Protein AF-H2ZZI6-F1 (afdb_monomer)

Solvent-accessible surface area (backbone atoms only — not comparable to full-atom values): 8416 Å² total; per-residue (Å²): 92,58,66,45,16,74,72,61,32,59,57,44,71,66,60,48,51,52,52,50,22,62,73,72,74,42,97,43,53,62,82,74,74,44,59,66,82,74,38,66,72,49,44,52,48,54,50,51,53,50,54,51,50,54,48,51,54,50,52,58,74,74,45,94,70,75,33,74,43,52,51,38,50,52,59,8,50,77,71,78,36,93,39,46,67,79,67,43,46,19,40,65,50,63,34,72,66,44,28,66,74,68,61,46,56,93,82,57,48,66,90,72,57,62,92,48,50,50,66,5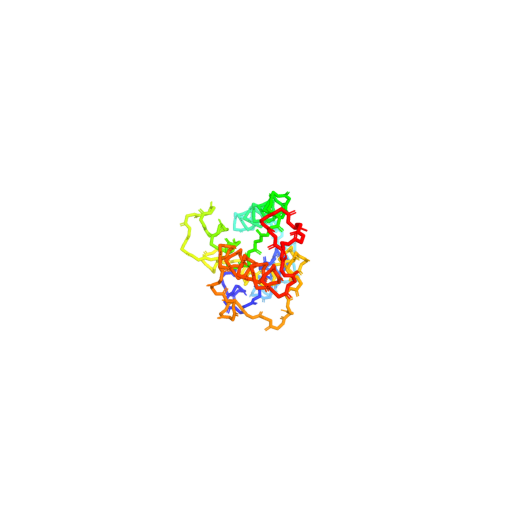9,56,51,52,54,51,52,52,52,52,53,51,50,28,63,76,66,39,33,46,100,87,70,45,81,108

pLDDT: mean 92.02, std 5.24, range [70.06, 97.19]

Radius of gyration: 21.64 Å; Cα contacts (8 Å, |Δi|>4): 144; chains: 1; bounding box: 46×27×69 Å

Foldseek 3Di:
DLVCQVVLHQDDLVVVQVVVCVVVVHPGCVVVPDDSCVDPVSVVLVVLLVVLVVLLVVVLVPDPDWFLLVSQCVSCVVVPHRGNSVSSRGFSCNNPSNCVRVVRPPPDGNVNRDPDTPVNVVVVVVVVVVVVCVVQCADPVGDHD

Mean predicted aligned error: 5.71 Å

Secondary structure (DSSP, 8-state):
-HHHHHTT----HHHHHHHHHHHHT-S-SGGGT--GGGSHHHHHHHHHHHHHHHHHHHHHHH-SS--HHHHHHHHHHHTT-SSGGGG-S--STTSHHHHHHH---TT--GGG-----HHHHHHHHHHHHHHHHHHHTB-TTS-B-

Organism: Latimeria chalumnae (NCBI:txid7897)

Sequence (145 aa):
IRDISAEGETVTVDKVVSRVCKYLRIPSLESVRIVPHRLPAITDLIRTQREINIFIEAFEAIRTVCTLYELGQCLAALKNKKSFEELSVGPLCKQPLVHRMFKAPSTLKDEDINEIETVDILQVSNIFIMLLMYSYNLDLNGHFV

Structure (mmCIF, N/CA/C/O backbone):
data_AF-H2ZZI6-F1
#
_entry.id   AF-H2ZZI6-F1
#
loop_
_atom_site.group_PDB
_atom_site.id
_atom_site.type_symbol
_atom_site.label_atom_id
_atom_site.label_alt_id
_atom_site.label_comp_id
_atom_site.label_asym_id
_atom_site.label_entity_id
_atom_site.label_seq_id
_atom_site.pdbx_PDB_ins_code
_atom_site.Cartn_x
_atom_site.Cartn_y
_atom_site.Cartn_z
_atom_site.occupancy
_atom_site.B_iso_or_equiv
_atom_site.auth_seq_id
_atom_site.auth_comp_id
_atom_site.auth_asym_id
_atom_site.auth_atom_id
_atom_site.pdbx_PDB_model_num
ATOM 1 N N . ILE A 1 1 ? 2.766 -1.526 -14.962 1.00 92.06 1 ILE A N 1
ATOM 2 C CA . ILE A 1 1 ? 2.394 -0.993 -13.623 1.00 92.06 1 ILE A CA 1
ATOM 3 C C . ILE A 1 1 ? 0.947 -1.344 -13.330 1.00 92.06 1 ILE A C 1
ATOM 5 O O . ILE A 1 1 ? 0.738 -2.216 -12.502 1.00 92.06 1 ILE A O 1
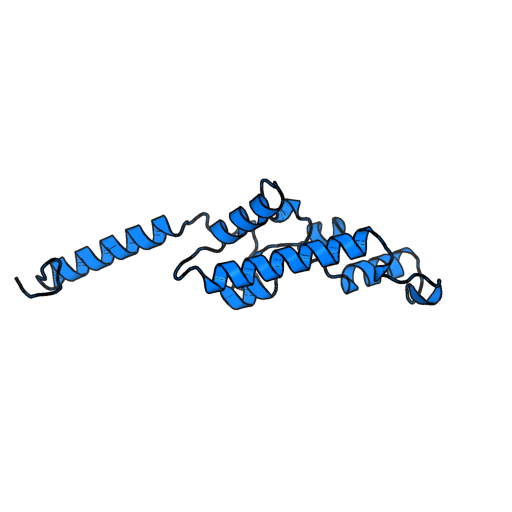ATOM 9 N N . ARG A 1 2 ? -0.018 -0.768 -14.063 1.00 93.62 2 ARG A N 1
ATOM 10 C CA . ARG A 1 2 ? -1.448 -1.065 -13.883 1.00 93.62 2 ARG A CA 1
ATOM 11 C C . ARG A 1 2 ? -1.765 -2.557 -13.971 1.00 93.62 2 ARG A C 1
ATOM 13 O O . ARG A 1 2 ? -2.442 -3.050 -13.091 1.00 93.62 2 ARG A O 1
ATOM 20 N N . ASP A 1 3 ? -1.170 -3.274 -14.922 1.00 94.38 3 ASP A N 1
ATOM 21 C CA . ASP A 1 3 ? -1.382 -4.724 -15.054 1.00 94.38 3 ASP A CA 1
ATOM 22 C C . ASP A 1 3 ? -0.950 -5.506 -13.805 1.00 94.38 3 ASP A C 1
ATOM 24 O O . ASP A 1 3 ? -1.667 -6.383 -13.350 1.00 94.38 3 ASP A O 1
ATOM 28 N N . ILE A 1 4 ? 0.184 -5.139 -13.193 1.00 95.75 4 ILE A N 1
ATOM 29 C CA . ILE A 1 4 ? 0.656 -5.772 -11.948 1.00 95.75 4 ILE A CA 1
ATOM 30 C C . ILE A 1 4 ? -0.319 -5.461 -10.805 1.00 95.75 4 ILE A C 1
ATOM 32 O O . ILE A 1 4 ? -0.652 -6.340 -10.021 1.00 95.75 4 ILE A O 1
ATOM 36 N N . SER A 1 5 ? -0.807 -4.220 -10.732 1.00 94.12 5 SER A N 1
ATOM 37 C CA . SER A 1 5 ? -1.815 -3.831 -9.742 1.00 94.12 5 SER A CA 1
ATOM 38 C C . SER A 1 5 ? -3.131 -4.593 -9.939 1.00 94.12 5 SER A C 1
ATOM 40 O O . SER A 1 5 ? -3.715 -5.044 -8.961 1.00 94.12 5 SER A O 1
ATOM 42 N N . ALA A 1 6 ? -3.579 -4.758 -11.187 1.00 92.94 6 ALA A N 1
ATOM 43 C CA . ALA A 1 6 ? -4.816 -5.452 -11.550 1.00 92.94 6 ALA A CA 1
ATOM 44 C C . ALA A 1 6 ? -4.750 -6.965 -11.287 1.00 92.94 6 ALA A C 1
ATOM 46 O O . ALA A 1 6 ? -5.766 -7.591 -11.014 1.00 92.94 6 ALA A O 1
ATOM 47 N N . GLU A 1 7 ? -3.551 -7.550 -11.298 1.00 93.69 7 GLU A N 1
ATOM 48 C CA . GLU A 1 7 ? -3.305 -8.922 -10.831 1.00 93.69 7 GLU A CA 1
ATOM 49 C C . GLU A 1 7 ? -3.425 -9.061 -9.297 1.00 93.69 7 GLU A C 1
ATOM 51 O O . GLU A 1 7 ? -3.226 -10.145 -8.751 1.00 93.69 7 GLU A O 1
ATOM 56 N N . GLY A 1 8 ? -3.734 -7.975 -8.580 1.00 91.31 8 GLY A N 1
ATOM 57 C CA . GLY A 1 8 ? -3.831 -7.959 -7.125 1.00 91.31 8 GLY A CA 1
ATOM 58 C C . GLY A 1 8 ? -2.469 -8.072 -6.447 1.00 91.31 8 GLY A C 1
ATOM 59 O O . GLY A 1 8 ? -2.385 -8.527 -5.309 1.00 91.31 8 GLY A O 1
ATOM 60 N N . GLU A 1 9 ? -1.387 -7.698 -7.127 1.00 91.94 9 GLU A N 1
ATOM 61 C CA . GLU A 1 9 ? -0.021 -7.778 -6.620 1.00 91.94 9 GLU A CA 1
ATOM 62 C C . GLU A 1 9 ? 0.504 -6.395 -6.226 1.00 91.94 9 GLU A C 1
ATOM 64 O O . GLU A 1 9 ? 0.348 -5.421 -6.962 1.00 91.94 9 GLU A O 1
ATOM 69 N N . THR A 1 10 ? 1.213 -6.310 -5.095 1.00 93.25 10 THR A N 1
ATOM 70 C CA . THR A 1 10 ? 1.931 -5.085 -4.707 1.00 93.25 10 THR A CA 1
ATOM 71 C C . THR A 1 10 ? 2.931 -4.718 -5.793 1.00 93.25 10 THR A C 1
ATOM 73 O O . THR A 1 10 ? 3.759 -5.555 -6.181 1.00 93.25 10 THR A O 1
ATOM 76 N N . VAL A 1 11 ? 2.866 -3.482 -6.285 1.00 96.50 11 VAL A N 1
ATOM 77 C CA . VAL A 1 11 ? 3.703 -3.016 -7.393 1.00 96.50 11 VAL A CA 1
ATOM 78 C C . VAL A 1 11 ? 5.055 -2.552 -6.861 1.00 96.50 11 VAL A C 1
ATOM 80 O O . VAL A 1 11 ? 5.168 -1.509 -6.230 1.00 96.50 11 VAL A O 1
ATOM 83 N N . THR A 1 12 ? 6.110 -3.304 -7.169 1.00 95.62 12 THR A N 1
ATOM 84 C CA . THR A 1 12 ? 7.494 -2.937 -6.832 1.00 95.62 12 THR A CA 1
ATOM 85 C C . THR A 1 12 ? 8.299 -2.620 -8.085 1.00 95.62 12 THR A C 1
ATOM 87 O O . THR A 1 12 ? 7.974 -3.088 -9.181 1.00 95.62 12 THR A O 1
ATOM 90 N N . VAL A 1 13 ? 9.384 -1.854 -7.928 1.00 95.56 13 VAL A N 1
ATOM 91 C CA . VAL A 1 13 ? 10.330 -1.579 -9.024 1.00 95.56 13 VAL A CA 1
ATOM 92 C C . VAL A 1 13 ? 10.814 -2.890 -9.643 1.00 95.56 13 VAL A C 1
ATOM 94 O O . VAL A 1 13 ? 10.745 -3.040 -10.860 1.00 95.56 13 VAL A O 1
ATOM 97 N N . ASP A 1 14 ? 11.181 -3.873 -8.821 1.00 95.50 14 ASP A N 1
ATOM 98 C CA . ASP A 1 14 ? 11.671 -5.172 -9.290 1.00 95.50 14 ASP A CA 1
ATOM 99 C C . ASP A 1 14 ? 10.636 -5.930 -10.122 1.00 95.50 14 ASP A C 1
ATOM 101 O O . ASP A 1 14 ? 10.975 -6.479 -11.172 1.00 95.50 14 ASP A O 1
ATOM 105 N N . LYS A 1 15 ? 9.357 -5.932 -9.714 1.00 96.31 15 LYS A N 1
ATOM 106 C CA . LYS A 1 15 ? 8.282 -6.565 -10.497 1.00 96.31 15 LYS A CA 1
ATOM 107 C C . LYS A 1 15 ? 8.066 -5.849 -11.827 1.00 96.31 15 LYS A C 1
ATOM 109 O O . LYS A 1 15 ? 7.889 -6.511 -12.851 1.00 96.31 15 LYS A O 1
ATOM 114 N N . VAL A 1 16 ? 8.106 -4.515 -11.833 1.00 96.56 16 VAL A N 1
ATOM 115 C CA . VAL A 1 16 ? 7.971 -3.719 -13.061 1.00 96.56 16 VAL A CA 1
ATOM 116 C C . VAL A 1 16 ? 9.139 -3.990 -14.006 1.00 96.56 16 VAL A C 1
ATOM 118 O O . VAL A 1 16 ? 8.902 -4.335 -15.162 1.00 96.56 16 VAL A O 1
ATOM 121 N N . VAL A 1 17 ? 10.380 -3.909 -13.521 1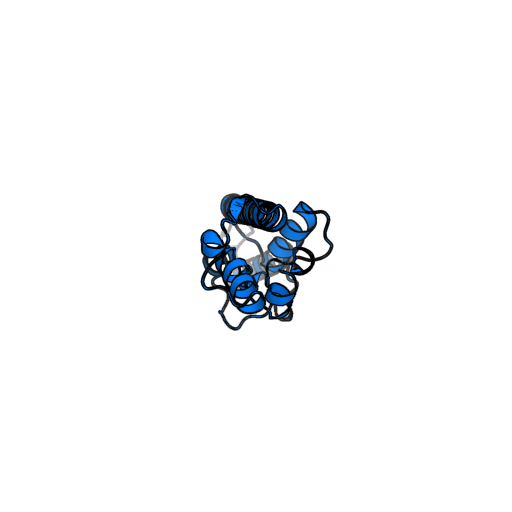.00 96.25 17 VAL A N 1
ATOM 122 C CA . VAL A 1 17 ? 11.594 -4.184 -14.307 1.00 96.25 17 VAL A CA 1
ATOM 123 C C . VAL A 1 17 ? 11.569 -5.612 -14.845 1.00 96.25 17 VAL A C 1
ATOM 125 O O . VAL A 1 17 ? 11.720 -5.812 -16.048 1.00 96.25 17 VAL A O 1
ATOM 128 N N . SER A 1 18 ? 11.269 -6.598 -13.999 1.00 96.12 18 SER A N 1
ATOM 129 C CA . SER A 1 18 ? 11.176 -8.006 -14.404 1.00 96.12 18 SER A CA 1
ATOM 130 C C . SER A 1 18 ? 10.136 -8.227 -15.503 1.00 96.12 18 SER A C 1
ATOM 132 O O . SER A 1 18 ? 10.381 -8.979 -16.447 1.00 96.12 18 SER A O 1
ATOM 134 N N . ARG A 1 19 ? 8.970 -7.572 -15.415 1.00 95.69 19 ARG A N 1
ATOM 135 C CA . ARG A 1 19 ? 7.918 -7.669 -16.438 1.00 95.69 19 ARG A CA 1
ATOM 136 C C . ARG A 1 19 ? 8.355 -7.030 -17.757 1.00 95.69 19 ARG A C 1
ATOM 138 O O . ARG A 1 19 ? 8.133 -7.623 -18.809 1.00 95.69 19 ARG A O 1
ATOM 145 N N . VAL A 1 20 ? 9.002 -5.866 -17.704 1.00 95.19 20 VAL A N 1
ATOM 146 C CA . VAL A 1 20 ? 9.516 -5.168 -18.893 1.00 95.19 20 VAL A CA 1
ATOM 147 C C . VAL A 1 20 ? 10.617 -5.979 -19.578 1.00 95.19 20 VAL A C 1
ATOM 149 O O . VAL A 1 20 ? 10.558 -6.162 -20.790 1.00 95.19 20 VAL A O 1
ATOM 152 N N . CYS A 1 21 ? 11.573 -6.532 -18.827 1.00 96.25 21 CYS A N 1
ATOM 153 C CA . CYS A 1 21 ? 12.628 -7.385 -19.382 1.00 96.25 21 CYS A CA 1
ATOM 154 C C . CYS A 1 21 ? 12.049 -8.615 -20.097 1.00 96.25 21 CYS A C 1
ATOM 156 O O . CYS A 1 21 ? 12.444 -8.918 -21.223 1.00 96.25 21 CYS A O 1
ATOM 158 N N . LYS A 1 22 ? 11.050 -9.274 -19.489 1.00 96.62 22 LYS A N 1
ATOM 159 C CA . LYS A 1 22 ? 10.326 -10.397 -20.109 1.00 96.62 22 LYS A CA 1
ATOM 160 C C . LYS A 1 22 ? 9.626 -9.987 -21.404 1.00 96.62 22 LYS A C 1
ATOM 162 O O . LYS A 1 22 ? 9.722 -10.704 -22.395 1.00 96.62 22 LYS A O 1
ATOM 167 N N . TYR A 1 23 ? 8.953 -8.837 -21.407 1.00 95.50 23 TYR A N 1
ATOM 168 C CA . TYR A 1 23 ? 8.257 -8.319 -22.585 1.00 95.50 23 TYR A CA 1
ATOM 169 C C . TYR A 1 23 ? 9.221 -8.002 -23.739 1.00 95.50 23 TYR A C 1
ATOM 171 O O . TYR A 1 23 ? 8.976 -8.390 -24.878 1.00 95.50 23 TYR A O 1
ATOM 179 N N . LEU A 1 24 ? 10.352 -7.359 -23.436 1.00 95.56 24 LEU A N 1
ATOM 180 C CA . LEU A 1 24 ? 11.377 -6.990 -24.418 1.00 95.56 24 LEU A CA 1
ATOM 181 C C . LEU A 1 24 ? 12.306 -8.151 -24.810 1.00 95.56 24 LEU A C 1
ATOM 183 O O . LEU A 1 24 ? 13.123 -7.986 -25.711 1.00 95.56 24 LEU A O 1
ATOM 187 N N . ARG A 1 25 ? 12.186 -9.315 -24.156 1.00 96.81 25 ARG A N 1
ATOM 188 C CA . ARG A 1 25 ? 13.054 -10.493 -24.341 1.00 96.81 25 ARG A CA 1
ATOM 189 C C . ARG A 1 25 ? 14.543 -10.185 -24.128 1.00 96.81 25 ARG A C 1
ATOM 191 O O . ARG A 1 25 ? 15.400 -10.705 -24.836 1.00 96.81 25 ARG A O 1
ATOM 198 N N . ILE A 1 26 ? 14.841 -9.353 -23.133 1.00 97.19 26 ILE A N 1
ATOM 199 C CA . ILE A 1 26 ? 16.205 -8.991 -22.724 1.00 97.19 26 ILE A CA 1
ATOM 200 C C . ILE A 1 26 ? 16.499 -9.538 -21.321 1.00 97.19 26 ILE A C 1
ATOM 202 O O . ILE A 1 26 ? 15.577 -9.645 -20.509 1.00 97.19 26 ILE A O 1
ATOM 206 N N . PRO A 1 27 ? 17.763 -9.870 -20.997 1.00 95.12 27 PRO A N 1
ATOM 207 C CA . PRO A 1 27 ? 18.110 -10.404 -19.681 1.00 95.12 27 PRO A CA 1
ATOM 208 C C . PRO A 1 27 ? 17.984 -9.354 -18.568 1.00 95.12 27 PRO A C 1
ATOM 210 O O . PRO A 1 27 ? 17.625 -9.692 -17.443 1.00 95.12 27 PRO A O 1
ATOM 213 N N . SER A 1 28 ? 18.258 -8.082 -18.871 1.00 95.44 28 SER A N 1
ATOM 214 C CA . SER A 1 28 ? 18.131 -6.966 -17.930 1.00 95.44 28 SER A CA 1
ATOM 215 C C . SER A 1 28 ? 18.034 -5.624 -18.667 1.00 95.44 28 SER A C 1
ATOM 217 O O . SER A 1 28 ? 18.380 -5.540 -19.848 1.00 95.44 28 SER A O 1
ATOM 219 N N . LEU A 1 29 ? 17.603 -4.555 -17.991 1.00 93.88 29 LEU A N 1
ATOM 220 C CA . LEU A 1 29 ? 17.581 -3.208 -18.582 1.00 93.88 29 LEU A CA 1
ATOM 221 C C . LEU A 1 29 ? 19.001 -2.666 -18.825 1.00 93.88 29 LEU A C 1
ATOM 223 O O . LEU A 1 29 ? 19.251 -1.974 -19.813 1.00 93.88 29 LEU A O 1
ATOM 227 N N . GLU A 1 30 ? 19.960 -3.052 -17.989 1.00 92.75 30 GLU A N 1
ATOM 228 C CA . GLU A 1 30 ? 21.371 -2.683 -18.113 1.00 92.75 30 GLU A CA 1
ATOM 229 C C . GLU A 1 30 ? 21.995 -3.252 -19.394 1.00 92.75 30 GLU A C 1
ATOM 231 O O . GLU A 1 30 ? 22.837 -2.592 -20.003 1.00 92.75 30 GLU A O 1
ATOM 236 N N . SER A 1 31 ? 21.536 -4.424 -19.857 1.00 93.44 31 SER A N 1
ATOM 237 C CA . SER A 1 31 ? 22.009 -5.038 -21.111 1.00 93.44 31 SER A CA 1
ATOM 238 C C . SER A 1 31 ? 21.762 -4.165 -22.348 1.00 93.44 31 SER A C 1
ATOM 240 O O . SER A 1 31 ? 22.501 -4.245 -23.327 1.00 93.44 31 SER A O 1
ATOM 242 N N . VAL A 1 32 ? 20.773 -3.271 -22.274 1.00 93.88 32 VAL A N 1
ATOM 243 C CA . VAL A 1 32 ? 20.437 -2.275 -23.303 1.00 93.88 32 VAL A CA 1
ATOM 244 C C . VAL A 1 32 ? 20.748 -0.844 -22.850 1.00 93.88 32 VAL A C 1
ATOM 246 O O . VAL A 1 32 ? 20.260 0.120 -23.435 1.00 93.88 32 VAL A O 1
ATOM 249 N N . ARG A 1 33 ? 21.595 -0.689 -21.821 1.00 93.75 33 ARG A N 1
ATOM 250 C CA . ARG A 1 33 ? 22.047 0.595 -21.250 1.00 93.75 33 ARG A CA 1
ATOM 251 C C . ARG A 1 33 ? 20.915 1.473 -20.700 1.00 93.75 33 ARG A C 1
ATOM 253 O O . ARG A 1 33 ? 21.061 2.694 -20.617 1.00 93.75 33 ARG A O 1
ATOM 260 N N . ILE A 1 34 ? 19.800 0.867 -20.295 1.00 93.44 34 ILE A N 1
ATOM 261 C CA . ILE A 1 34 ? 18.696 1.559 -19.628 1.00 93.44 34 ILE A CA 1
ATOM 262 C C . ILE A 1 34 ? 18.914 1.485 -18.118 1.00 93.44 34 ILE A C 1
ATOM 264 O O . ILE A 1 34 ? 19.064 0.409 -17.550 1.00 93.44 34 ILE A O 1
ATOM 268 N N . VAL A 1 35 ? 18.891 2.644 -17.459 1.00 91.94 35 VAL A N 1
ATOM 269 C CA . VAL A 1 35 ? 18.943 2.742 -15.996 1.00 91.94 35 VAL A CA 1
ATOM 270 C C . VAL A 1 35 ? 17.511 2.895 -15.471 1.00 91.94 35 VAL A C 1
ATOM 272 O O . VAL A 1 35 ? 16.883 3.910 -15.787 1.00 91.94 35 VAL A O 1
ATOM 275 N N . PRO A 1 36 ? 16.985 1.960 -14.654 1.00 89.00 36 PRO A N 1
ATOM 276 C CA . PRO A 1 36 ? 15.587 1.981 -14.213 1.00 89.00 36 PRO A CA 1
ATOM 277 C C . PRO A 1 36 ? 15.165 3.302 -13.557 1.00 89.00 36 PRO A C 1
ATOM 279 O O . PRO A 1 36 ? 14.135 3.864 -13.909 1.00 89.00 36 PRO A O 1
ATOM 282 N N . HIS A 1 37 ? 15.998 3.858 -12.670 1.00 88.62 37 HIS A N 1
ATOM 283 C CA . HIS A 1 37 ? 15.724 5.117 -11.958 1.00 88.62 37 HIS A CA 1
ATOM 284 C C . HIS A 1 37 ? 15.735 6.374 -12.842 1.00 88.62 37 HIS A C 1
ATOM 286 O O . HIS A 1 37 ? 15.439 7.464 -12.361 1.00 88.62 37 HIS A O 1
ATOM 292 N N . ARG A 1 38 ? 16.101 6.254 -14.124 1.00 90.44 38 ARG A N 1
ATOM 293 C CA . ARG A 1 38 ? 15.976 7.345 -15.101 1.00 90.44 38 ARG A CA 1
ATOM 294 C C . ARG A 1 38 ? 14.643 7.313 -15.846 1.00 90.44 38 ARG A C 1
ATOM 296 O O . ARG A 1 38 ? 14.336 8.263 -16.558 1.00 90.44 38 ARG A O 1
ATOM 303 N N . LEU A 1 39 ? 13.859 6.243 -15.706 1.00 93.44 39 LEU A N 1
ATOM 304 C CA . LEU A 1 39 ? 12.548 6.126 -16.334 1.00 93.44 39 LEU A CA 1
ATOM 305 C C . LEU A 1 39 ? 11.516 6.908 -15.503 1.00 93.44 39 LEU A C 1
ATOM 307 O O . LEU A 1 39 ? 11.328 6.565 -14.333 1.00 93.44 39 LEU A O 1
ATOM 311 N N . PRO A 1 40 ? 10.799 7.895 -16.080 1.00 94.88 40 PRO A N 1
ATOM 312 C CA . PRO A 1 40 ? 9.838 8.715 -15.336 1.00 94.88 40 PRO A CA 1
ATOM 313 C C . PRO A 1 40 ? 8.811 7.886 -14.558 1.00 94.88 40 PRO A C 1
ATOM 315 O O 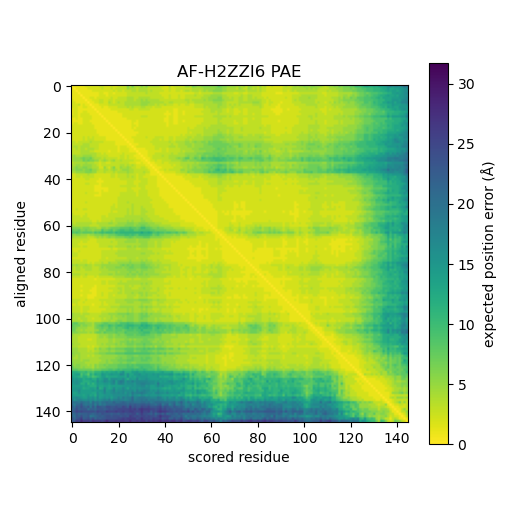. PRO A 1 40 ? 8.631 8.092 -13.365 1.00 94.88 40 PRO A O 1
ATOM 318 N N . ALA A 1 41 ? 8.248 6.849 -15.186 1.00 94.00 41 ALA A N 1
ATOM 319 C CA . ALA A 1 41 ? 7.272 5.967 -14.546 1.00 94.00 41 ALA A CA 1
ATOM 320 C C . ALA A 1 41 ? 7.826 5.203 -13.324 1.00 94.00 41 ALA A C 1
ATOM 322 O O . ALA A 1 41 ? 7.079 4.907 -12.393 1.00 94.00 41 ALA A O 1
ATOM 323 N N . ILE A 1 42 ? 9.124 4.874 -13.311 1.00 95.81 42 ILE A N 1
ATOM 324 C CA . ILE A 1 42 ? 9.776 4.219 -12.166 1.00 95.81 42 ILE A CA 1
ATOM 325 C C . ILE A 1 42 ? 10.031 5.240 -11.060 1.00 95.81 42 ILE A C 1
ATOM 327 O O . ILE A 1 42 ? 9.803 4.944 -9.890 1.00 95.81 42 ILE A O 1
ATOM 331 N N . THR A 1 43 ? 10.465 6.448 -11.415 1.00 95.50 43 THR A N 1
ATOM 332 C CA . THR A 1 43 ? 10.652 7.543 -10.457 1.00 95.50 43 THR A CA 1
ATOM 333 C C . THR A 1 43 ? 9.337 7.921 -9.777 1.00 95.50 43 THR A C 1
ATOM 335 O O . THR A 1 43 ? 9.301 8.044 -8.552 1.00 95.50 43 THR A O 1
ATOM 338 N N . ASP A 1 44 ? 8.247 8.016 -10.536 1.00 95.00 44 ASP A N 1
ATOM 339 C CA . ASP A 1 44 ? 6.908 8.298 -10.013 1.00 95.00 44 ASP A CA 1
ATOM 340 C C . ASP A 1 44 ? 6.401 7.178 -9.099 1.00 95.00 44 ASP A C 1
ATOM 342 O O . ASP A 1 44 ? 5.820 7.452 -8.045 1.00 95.00 44 ASP A O 1
ATOM 346 N N . LEU A 1 45 ? 6.671 5.916 -9.454 1.00 95.75 45 LEU A N 1
ATOM 347 C CA . LEU A 1 45 ? 6.364 4.765 -8.605 1.00 95.75 45 LEU A CA 1
ATOM 348 C C . LEU A 1 45 ? 7.133 4.829 -7.280 1.00 95.75 45 LEU A C 1
ATOM 350 O O . LEU A 1 45 ? 6.531 4.704 -6.217 1.00 95.75 45 LEU A O 1
ATOM 354 N N . ILE A 1 46 ? 8.448 5.068 -7.327 1.00 95.38 46 ILE A N 1
ATOM 355 C CA . ILE A 1 46 ? 9.291 5.189 -6.127 1.00 95.38 46 ILE A CA 1
ATOM 356 C C . ILE A 1 46 ? 8.785 6.319 -5.234 1.00 95.38 46 ILE A C 1
ATOM 358 O O . ILE A 1 46 ? 8.675 6.148 -4.020 1.00 95.38 46 ILE A O 1
ATOM 362 N N . ARG A 1 47 ? 8.467 7.473 -5.825 1.00 95.06 47 ARG A N 1
ATOM 363 C CA . ARG A 1 47 ? 7.933 8.619 -5.092 1.00 95.06 47 ARG A CA 1
ATOM 364 C C . ARG A 1 47 ? 6.599 8.278 -4.432 1.00 95.06 47 ARG A C 1
ATOM 366 O O . ARG A 1 47 ? 6.438 8.529 -3.244 1.00 95.06 47 ARG A O 1
ATOM 373 N N . THR A 1 48 ? 5.679 7.672 -5.176 1.00 94.69 48 THR A N 1
ATOM 374 C CA . THR A 1 48 ? 4.360 7.277 -4.665 1.00 94.69 48 THR A CA 1
ATOM 375 C C . THR A 1 48 ? 4.486 6.276 -3.522 1.00 94.69 48 THR A C 1
ATOM 377 O O . THR A 1 48 ? 3.881 6.483 -2.476 1.00 94.69 48 THR A O 1
ATOM 380 N N . GLN A 1 49 ? 5.334 5.253 -3.659 1.00 95.06 49 GLN A N 1
ATOM 381 C CA . GLN A 1 49 ? 5.551 4.270 -2.597 1.00 95.06 49 GLN A CA 1
ATOM 382 C C . GLN A 1 49 ? 6.160 4.903 -1.339 1.00 95.06 49 GLN A C 1
ATOM 384 O O . GLN A 1 49 ? 5.770 4.557 -0.229 1.00 95.06 49 GLN A O 1
ATOM 389 N N . ARG A 1 50 ? 7.101 5.846 -1.491 1.00 95.44 50 ARG A N 1
ATOM 390 C CA . ARG A 1 50 ? 7.685 6.576 -0.354 1.00 95.44 50 ARG A CA 1
ATOM 391 C C . ARG A 1 50 ? 6.648 7.423 0.373 1.00 95.44 50 ARG A C 1
ATOM 393 O O . ARG A 1 50 ? 6.606 7.386 1.595 1.00 95.44 50 ARG A O 1
ATOM 400 N N . GLU A 1 51 ? 5.823 8.162 -0.366 1.00 96.25 51 GLU A N 1
ATOM 401 C CA . GLU A 1 51 ? 4.759 8.986 0.218 1.00 96.25 51 GLU A CA 1
ATOM 402 C C . GLU A 1 51 ? 3.739 8.125 0.975 1.00 96.25 51 GLU A C 1
ATOM 404 O O . GLU A 1 51 ? 3.406 8.449 2.111 1.00 96.25 51 GLU A O 1
ATOM 409 N N . ILE A 1 52 ? 3.321 6.991 0.399 1.00 95.62 52 ILE A N 1
ATOM 410 C CA . ILE A 1 52 ? 2.448 6.017 1.072 1.00 95.62 52 ILE A CA 1
ATOM 411 C C . ILE A 1 52 ? 3.107 5.487 2.348 1.00 95.62 52 ILE A C 1
ATOM 413 O O . ILE A 1 52 ? 2.475 5.475 3.400 1.00 95.62 52 ILE A O 1
ATOM 417 N N . ASN A 1 53 ? 4.374 5.074 2.280 1.00 96.00 53 ASN A N 1
ATOM 418 C CA . ASN A 1 53 ? 5.050 4.478 3.428 1.00 96.00 53 ASN A CA 1
ATOM 419 C C . ASN A 1 53 ? 5.201 5.465 4.591 1.00 96.00 53 ASN A C 1
ATOM 421 O O . ASN A 1 53 ? 4.864 5.124 5.721 1.00 96.00 53 ASN A O 1
ATOM 425 N N . ILE A 1 54 ? 5.645 6.693 4.306 1.00 96.81 54 ILE A N 1
ATOM 426 C CA . ILE A 1 54 ? 5.767 7.752 5.318 1.00 96.81 54 ILE A CA 1
ATOM 427 C C . ILE A 1 54 ? 4.396 8.076 5.916 1.00 96.81 54 ILE A C 1
ATOM 429 O O . ILE A 1 54 ? 4.285 8.278 7.123 1.00 96.81 54 ILE A O 1
ATOM 433 N N . PHE A 1 55 ? 3.346 8.106 5.091 1.00 97.06 55 PHE A N 1
ATOM 434 C CA . PHE A 1 55 ? 1.994 8.347 5.580 1.00 97.06 55 PHE A CA 1
ATOM 435 C C . PHE A 1 55 ? 1.527 7.240 6.527 1.00 97.06 55 PHE A C 1
ATOM 437 O O . PHE A 1 55 ? 1.001 7.552 7.589 1.00 97.06 55 PHE A O 1
ATOM 444 N N . ILE A 1 56 ? 1.740 5.964 6.184 1.00 95.88 56 ILE A N 1
ATOM 445 C CA . ILE A 1 56 ? 1.366 4.833 7.047 1.00 95.88 56 ILE A CA 1
ATOM 446 C C . ILE A 1 56 ? 2.108 4.907 8.385 1.00 95.88 56 ILE A C 1
ATOM 448 O O . ILE A 1 56 ? 1.481 4.770 9.430 1.00 95.88 56 ILE A O 1
ATOM 452 N N . GLU A 1 57 ? 3.415 5.175 8.372 1.00 95.31 57 GLU A N 1
ATOM 453 C CA . GLU A 1 57 ? 4.208 5.303 9.603 1.00 95.31 57 GLU A CA 1
ATOM 454 C C . GLU A 1 57 ? 3.741 6.478 10.472 1.00 95.31 57 GLU A C 1
ATOM 456 O O . GLU A 1 57 ? 3.618 6.341 11.688 1.00 95.31 57 GLU A O 1
ATOM 461 N N . ALA A 1 58 ? 3.422 7.624 9.867 1.00 95.56 58 ALA A N 1
ATOM 462 C CA . ALA A 1 58 ? 2.862 8.762 10.592 1.00 95.56 58 ALA A CA 1
ATOM 463 C C . ALA A 1 58 ? 1.461 8.458 11.150 1.00 95.56 58 ALA A C 1
ATOM 465 O O . ALA A 1 58 ? 1.140 8.845 12.273 1.00 95.56 58 ALA A O 1
ATOM 466 N N . PHE A 1 59 ? 0.631 7.751 10.384 1.00 94.81 59 PHE A N 1
ATOM 467 C CA . PHE A 1 59 ? -0.710 7.342 10.792 1.00 94.81 59 PHE A CA 1
ATOM 468 C C . PHE A 1 59 ? -0.660 6.379 11.987 1.00 94.81 59 PHE A C 1
ATOM 470 O O . PHE A 1 59 ? -1.410 6.569 12.943 1.00 94.81 59 PHE A O 1
ATOM 477 N N . GLU A 1 60 ? 0.268 5.415 11.964 1.00 90.94 60 GLU A N 1
ATOM 478 C CA . GLU A 1 60 ? 0.581 4.500 13.071 1.00 90.94 60 GLU A CA 1
ATOM 479 C C . GLU A 1 60 ? 1.067 5.261 14.314 1.00 90.94 60 GLU A C 1
ATOM 481 O O . GLU A 1 60 ? 0.609 4.997 15.421 1.00 90.94 60 GLU A O 1
ATOM 486 N N . ALA A 1 61 ? 1.959 6.241 14.147 1.00 92.69 61 ALA A N 1
ATOM 487 C CA . ALA A 1 61 ? 2.558 6.965 15.269 1.00 92.69 61 ALA A CA 1
ATOM 488 C C . ALA A 1 61 ? 1.589 7.913 15.998 1.00 92.69 61 ALA A C 1
ATOM 490 O O . ALA A 1 61 ? 1.777 8.193 17.181 1.00 92.69 61 ALA A O 1
ATOM 491 N N . ILE A 1 62 ? 0.584 8.450 15.299 1.00 92.31 62 ILE A N 1
ATOM 492 C CA . ILE A 1 62 ? -0.302 9.499 15.830 1.00 92.31 62 ILE A CA 1
ATOM 493 C C . ILE A 1 62 ? -1.610 8.922 16.389 1.00 92.31 62 ILE A C 1
ATOM 495 O O . ILE A 1 62 ? -2.220 9.533 17.269 1.00 92.31 62 ILE A O 1
ATOM 499 N N . ARG A 1 63 ? -2.073 7.765 15.899 1.00 89.00 63 ARG A N 1
ATOM 500 C CA . ARG A 1 63 ? -3.382 7.204 16.269 1.00 89.00 63 ARG A CA 1
ATOM 501 C C . ARG A 1 63 ? -3.252 6.037 17.240 1.00 89.00 63 ARG A C 1
ATOM 503 O O . ARG A 1 63 ? -2.565 5.064 16.969 1.00 89.00 63 ARG A O 1
ATOM 510 N N . THR A 1 64 ? -3.999 6.099 18.342 1.00 85.62 64 THR A N 1
ATOM 511 C CA . THR A 1 64 ? -4.105 4.991 19.310 1.00 85.62 64 THR A CA 1
ATOM 512 C C . THR A 1 64 ? -5.016 3.869 18.812 1.00 85.62 64 THR A C 1
ATOM 514 O O . THR A 1 64 ? -4.734 2.696 19.032 1.00 85.62 64 THR A O 1
ATOM 517 N N . VAL A 1 65 ? -6.112 4.231 18.144 1.00 89.00 65 VAL A N 1
ATOM 518 C CA . VAL A 1 65 ? -7.064 3.308 17.518 1.00 89.00 65 VAL A CA 1
ATOM 519 C C . VAL A 1 65 ? -7.344 3.831 16.118 1.00 89.00 65 VAL A C 1
ATOM 521 O O . VAL A 1 65 ? -7.515 5.036 15.925 1.00 89.00 65 VAL A O 1
ATOM 524 N N . CYS A 1 66 ? -7.324 2.932 15.142 1.00 93.75 66 CYS A N 1
ATOM 525 C CA . CYS A 1 66 ? -7.690 3.220 13.767 1.00 93.75 66 CYS A CA 1
ATOM 526 C C . CYS A 1 66 ? -8.071 1.936 13.040 1.00 93.75 66 CYS A C 1
ATOM 528 O O . CYS A 1 66 ? -7.691 0.834 13.446 1.00 93.75 66 CYS A O 1
ATOM 530 N N . THR A 1 67 ? -8.811 2.089 11.953 1.00 94.88 67 THR A N 1
ATOM 531 C CA . THR A 1 67 ? -9.227 0.975 11.108 1.00 94.88 67 THR A CA 1
ATOM 532 C C . THR A 1 67 ? -8.447 0.950 9.802 1.00 94.88 67 THR A C 1
ATOM 534 O O . THR A 1 67 ? -7.921 1.963 9.329 1.00 94.88 67 THR A O 1
ATOM 537 N N . LEU A 1 68 ? -8.377 -0.236 9.198 1.00 95.5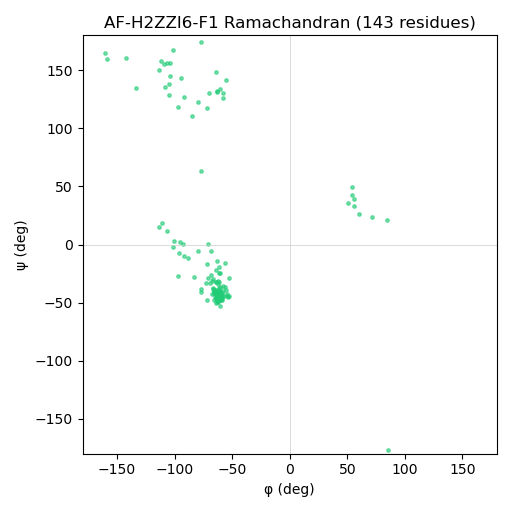6 68 LEU A N 1
ATOM 538 C CA . LEU A 1 68 ? -7.767 -0.396 7.883 1.00 95.56 68 LEU A CA 1
ATOM 539 C C . LEU A 1 68 ? -8.556 0.367 6.802 1.00 95.56 68 LEU A C 1
ATOM 541 O O . LEU A 1 68 ? -7.958 0.909 5.873 1.00 95.56 68 LEU A O 1
ATOM 545 N N . TYR A 1 69 ? -9.879 0.460 6.967 1.00 96.12 69 TYR A N 1
ATOM 546 C CA . TYR A 1 69 ? -10.764 1.243 6.110 1.00 96.12 69 TYR A CA 1
ATOM 547 C C . TYR A 1 69 ? -10.402 2.737 6.123 1.00 96.12 69 TYR A C 1
ATOM 549 O O . TYR A 1 69 ? -10.117 3.310 5.069 1.00 96.12 69 TYR A O 1
ATOM 557 N N . GLU A 1 70 ? -10.296 3.355 7.305 1.00 96.25 70 GLU A N 1
ATOM 558 C CA . GLU A 1 70 ? -9.910 4.769 7.435 1.00 96.25 70 GLU A CA 1
ATOM 559 C C . GLU A 1 70 ? -8.517 5.050 6.864 1.00 96.25 70 GLU A C 1
ATOM 561 O O . GLU A 1 70 ? -8.309 6.086 6.225 1.00 96.25 70 GLU A O 1
ATOM 566 N N . LEU A 1 71 ? -7.558 4.135 7.062 1.00 96.75 71 LEU A N 1
ATOM 567 C CA . LEU A 1 71 ? -6.229 4.265 6.465 1.00 96.75 71 LEU A CA 1
ATOM 568 C C . LEU A 1 71 ? -6.314 4.298 4.932 1.00 96.75 71 LEU A C 1
ATOM 570 O O . LEU A 1 71 ? -5.691 5.156 4.304 1.00 96.75 71 LEU A O 1
ATOM 574 N N . GLY A 1 72 ? -7.095 3.396 4.332 1.00 96.56 72 GLY A N 1
ATOM 575 C CA . GLY A 1 72 ? -7.313 3.347 2.886 1.00 96.56 72 GLY A CA 1
ATOM 576 C C . GLY A 1 72 ? -7.911 4.640 2.333 1.00 96.56 72 GLY A C 1
ATOM 577 O O . GLY A 1 72 ? -7.389 5.189 1.359 1.00 96.56 72 GLY A O 1
ATOM 578 N N . GLN A 1 73 ? -8.943 5.171 2.994 1.00 97.00 73 GLN A N 1
ATOM 579 C CA . GLN A 1 73 ? -9.563 6.455 2.644 1.00 97.00 73 GLN A CA 1
ATOM 580 C C . GLN A 1 73 ? -8.559 7.612 2.733 1.00 97.00 73 GLN A C 1
ATOM 582 O O . GLN A 1 73 ? -8.427 8.412 1.804 1.00 97.00 73 GLN A O 1
ATOM 587 N N . CYS A 1 74 ? -7.788 7.674 3.819 1.00 96.75 74 CYS A N 1
ATOM 588 C CA . CYS A 1 74 ? -6.789 8.718 4.030 1.00 96.75 74 CYS A CA 1
ATOM 589 C C . CYS A 1 74 ? -5.661 8.678 2.982 1.00 96.75 74 CYS A C 1
ATOM 591 O O . CYS A 1 74 ? -5.245 9.722 2.474 1.00 96.75 74 CYS A O 1
ATOM 593 N N . LEU A 1 75 ? -5.184 7.484 2.619 1.00 97.12 75 LEU A N 1
ATOM 594 C CA . LEU A 1 75 ? -4.165 7.302 1.580 1.00 97.12 75 LEU A CA 1
ATOM 595 C C . LEU A 1 75 ? -4.678 7.686 0.186 1.00 97.12 75 LEU A C 1
ATOM 597 O O . LEU A 1 75 ? -3.936 8.282 -0.596 1.00 97.12 75 LEU A O 1
ATOM 601 N N . ALA A 1 76 ? -5.938 7.382 -0.130 1.00 96.50 76 ALA A N 1
ATOM 602 C CA . ALA A 1 76 ? -6.565 7.822 -1.373 1.00 96.50 76 ALA A CA 1
ATOM 603 C C . ALA A 1 76 ? -6.666 9.356 -1.428 1.00 96.50 76 ALA A C 1
ATOM 605 O O . ALA A 1 76 ? -6.246 9.987 -2.407 1.00 96.50 76 ALA A O 1
ATOM 606 N N . ALA A 1 77 ? -7.131 9.968 -0.335 1.00 96.31 77 ALA A N 1
ATOM 607 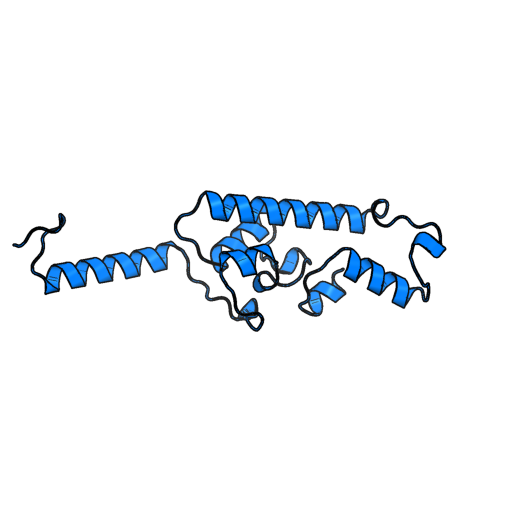C CA . ALA A 1 77 ? -7.269 11.414 -0.204 1.00 96.31 77 ALA A CA 1
ATOM 608 C C . ALA A 1 77 ? -5.928 12.153 -0.349 1.00 96.31 77 ALA A C 1
ATOM 610 O O . ALA A 1 77 ? -5.883 13.194 -1.004 1.00 96.31 77 ALA A O 1
ATOM 611 N N . LEU A 1 78 ? -4.818 11.585 0.149 1.00 93.62 78 LEU A N 1
ATOM 612 C CA . LEU A 1 78 ? -3.461 12.138 -0.008 1.00 93.62 78 LEU A CA 1
ATOM 613 C C . LEU A 1 78 ? -3.100 12.436 -1.476 1.00 93.62 78 LEU A C 1
ATOM 615 O O . LEU A 1 78 ? -2.306 13.332 -1.765 1.00 93.62 78 LEU A O 1
ATOM 619 N N . LYS A 1 79 ? -3.683 11.689 -2.418 1.00 92.38 79 LYS A N 1
ATOM 620 C CA . LYS A 1 79 ? -3.434 11.801 -3.861 1.00 92.38 79 LYS A CA 1
ATOM 621 C C . LYS A 1 79 ? -4.651 12.288 -4.648 1.00 92.38 79 LYS A C 1
ATOM 623 O O . LYS A 1 79 ? -4.655 12.174 -5.876 1.00 92.38 79 LYS A O 1
ATOM 628 N N . ASN A 1 80 ? -5.658 12.843 -3.970 1.00 95.06 80 ASN A N 1
ATOM 629 C CA . ASN A 1 80 ? -6.930 13.270 -4.560 1.00 95.06 80 ASN A CA 1
ATOM 630 C C . ASN A 1 80 ? -7.623 12.141 -5.348 1.00 95.06 80 ASN A C 1
ATOM 632 O O . ASN A 1 80 ? -8.094 12.347 -6.469 1.00 95.06 80 ASN A O 1
ATOM 636 N N . LYS A 1 81 ? -7.627 10.929 -4.785 1.00 96.12 81 LYS A N 1
ATOM 637 C CA . LYS A 1 81 ? -8.283 9.735 -5.333 1.00 96.12 81 LYS A CA 1
ATOM 638 C C . LYS A 1 81 ? -9.504 9.359 -4.505 1.00 96.12 81 LYS A C 1
ATOM 640 O O . LYS A 1 81 ? -9.564 9.696 -3.326 1.00 96.12 81 LYS A O 1
ATOM 645 N N . LYS A 1 82 ? -10.461 8.651 -5.114 1.00 95.19 82 LYS A N 1
ATOM 646 C CA . LYS A 1 82 ? -11.662 8.182 -4.400 1.00 95.19 82 LYS A CA 1
ATOM 647 C C . LYS A 1 82 ? -11.422 6.888 -3.631 1.00 95.19 82 LYS A C 1
ATOM 649 O O . LYS A 1 82 ? -12.088 6.648 -2.635 1.00 95.19 82 LYS A O 1
ATOM 654 N N . SER A 1 83 ? -10.488 6.060 -4.091 1.00 94.62 83 SER A N 1
ATOM 655 C CA . SER A 1 83 ? -10.129 4.800 -3.446 1.00 94.62 83 SER A CA 1
ATOM 656 C C . SER A 1 83 ? -8.626 4.543 -3.526 1.00 94.62 83 SER A C 1
ATOM 658 O O . SER A 1 83 ? -7.917 5.124 -4.354 1.00 94.62 83 SER A O 1
ATOM 660 N N . PHE A 1 84 ? -8.133 3.660 -2.654 1.00 95.38 84 PHE A N 1
ATOM 661 C CA . PHE A 1 84 ? -6.727 3.252 -2.651 1.00 95.38 84 PHE A CA 1
ATOM 662 C C . PHE A 1 84 ? -6.329 2.557 -3.965 1.00 95.38 84 PHE A C 1
ATOM 664 O O . PHE A 1 84 ? -5.221 2.752 -4.460 1.00 95.38 84 PHE A O 1
ATOM 671 N N . GLU A 1 85 ? -7.250 1.811 -4.578 1.00 94.31 85 GLU A N 1
ATOM 672 C CA . GLU A 1 85 ? -7.035 1.110 -5.849 1.00 94.31 85 GLU A CA 1
ATOM 673 C C . GLU A 1 85 ? -6.596 2.056 -6.985 1.00 94.31 85 GLU A C 1
ATOM 675 O O . GLU A 1 85 ? -5.714 1.724 -7.782 1.00 94.31 85 GLU A O 1
ATOM 680 N N . GLU A 1 86 ? -7.125 3.285 -7.023 1.00 94.81 86 GLU A N 1
ATOM 681 C CA . GLU A 1 86 ? -6.765 4.289 -8.034 1.00 94.81 86 GLU A CA 1
ATOM 682 C C . GLU A 1 86 ? -5.286 4.718 -7.978 1.00 94.81 86 GLU A C 1
ATOM 684 O O . GLU A 1 86 ? -4.781 5.330 -8.927 1.00 94.81 86 GLU A O 1
ATOM 689 N N . LEU A 1 87 ? -4.567 4.391 -6.898 1.00 94.56 87 LEU A N 1
ATOM 690 C CA . LEU A 1 87 ? -3.125 4.609 -6.780 1.00 94.56 87 LEU A CA 1
ATOM 691 C C . LEU A 1 87 ? -2.309 3.647 -7.651 1.00 94.56 87 LEU A C 1
ATOM 693 O O . LEU A 1 87 ? -1.144 3.927 -7.929 1.00 94.56 87 LEU A O 1
ATOM 697 N N . SER A 1 88 ? -2.903 2.547 -8.131 1.00 95.31 88 SER A N 1
ATOM 698 C CA . SER A 1 88 ? -2.247 1.555 -8.999 1.00 95.31 88 SER A CA 1
ATOM 699 C C . SER A 1 88 ? -0.953 0.963 -8.409 1.00 95.31 88 SER A C 1
ATOM 70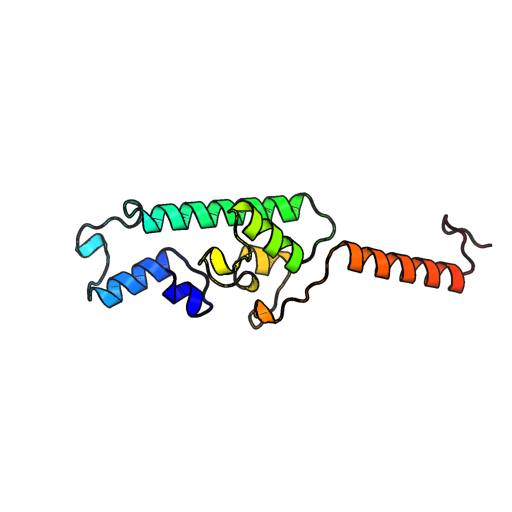1 O O . SER A 1 88 ? -0.015 0.662 -9.154 1.00 95.31 88 SER A O 1
ATOM 703 N N . VAL A 1 89 ? -0.892 0.812 -7.081 1.00 95.31 89 VAL A N 1
ATOM 704 C CA . VAL A 1 89 ? 0.251 0.232 -6.341 1.00 95.31 89 VAL A CA 1
ATOM 705 C C . VAL A 1 89 ? -0.027 -1.180 -5.802 1.00 95.31 89 VAL A C 1
ATOM 707 O O . VAL A 1 89 ? 0.765 -1.728 -5.030 1.00 95.31 89 VAL A O 1
ATOM 710 N N . GLY A 1 90 ? -1.121 -1.797 -6.249 1.00 94.94 90 GLY A N 1
ATOM 711 C CA . GLY A 1 90 ? -1.641 -3.060 -5.731 1.00 94.94 90 GLY A CA 1
ATOM 712 C C . GLY A 1 90 ? -2.555 -2.871 -4.514 1.00 94.94 90 GLY A C 1
ATOM 713 O O . GLY A 1 90 ? -2.804 -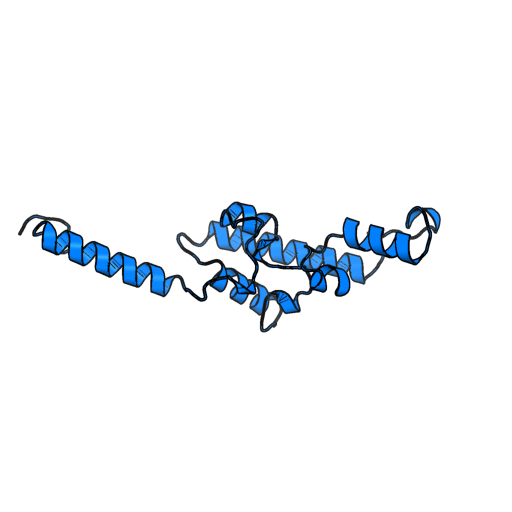1.732 -4.121 1.00 94.94 90 GLY A O 1
ATOM 714 N N . PRO A 1 91 ? -3.045 -3.971 -3.917 1.00 95.19 91 PRO A N 1
ATOM 715 C CA . PRO A 1 91 ? -3.974 -3.923 -2.788 1.00 95.19 91 PRO A CA 1
ATOM 716 C C . PRO A 1 91 ? -3.370 -3.278 -1.534 1.00 95.19 91 PRO A C 1
ATOM 718 O O . PRO A 1 91 ? -2.166 -3.414 -1.273 1.00 95.19 91 PRO A O 1
ATOM 721 N N . LEU A 1 92 ? -4.206 -2.615 -0.738 1.00 95.44 92 LEU A N 1
ATOM 722 C CA . LEU A 1 92 ? -3.858 -2.009 0.545 1.00 95.44 92 LEU A CA 1
ATOM 723 C C . LEU A 1 92 ? -3.384 -3.074 1.532 1.00 95.44 92 LEU A C 1
ATOM 725 O O . LEU A 1 92 ? -2.322 -2.925 2.138 1.00 95.44 92 LEU A O 1
ATOM 729 N N . CYS A 1 93 ? -4.121 -4.180 1.649 1.00 93.69 93 CYS A N 1
ATOM 730 C CA . CYS A 1 93 ? -3.811 -5.272 2.576 1.00 93.69 93 CYS A CA 1
ATOM 731 C C . CYS A 1 93 ? -2.449 -5.938 2.305 1.00 93.69 93 CYS A C 1
ATOM 733 O O . CYS A 1 93 ? -1.833 -6.494 3.215 1.00 93.69 93 CYS A O 1
ATOM 735 N N . LYS A 1 94 ? -1.947 -5.847 1.066 1.00 92.31 94 LYS A N 1
ATOM 736 C CA . LYS A 1 94 ? -0.656 -6.409 0.643 1.00 92.31 94 LYS A CA 1
ATOM 737 C C . LYS A 1 94 ? 0.506 -5.417 0.745 1.00 92.31 94 LYS A C 1
ATOM 739 O O . LYS A 1 94 ? 1.642 -5.765 0.404 1.00 92.31 94 LYS A O 1
ATOM 744 N N . GLN A 1 95 ? 0.265 -4.188 1.204 1.00 93.25 95 GLN A N 1
ATOM 745 C CA . GLN A 1 95 ? 1.353 -3.255 1.486 1.00 93.25 95 GLN A CA 1
ATOM 746 C C . GLN A 1 95 ? 2.136 -3.741 2.721 1.00 93.25 95 GLN A C 1
ATOM 748 O O . GLN A 1 95 ? 1.528 -4.016 3.757 1.00 93.25 95 GLN A O 1
ATOM 753 N N . PRO A 1 96 ? 3.481 -3.819 2.673 1.00 91.19 96 PRO A N 1
ATOM 754 C CA . PRO A 1 96 ? 4.269 -4.391 3.769 1.00 91.19 96 PRO A CA 1
ATOM 755 C C . PRO A 1 96 ? 4.026 -3.740 5.139 1.00 91.19 96 PRO A C 1
ATOM 757 O O . PRO A 1 96 ? 3.955 -4.433 6.153 1.00 91.19 96 PRO A O 1
ATOM 760 N N . LEU A 1 97 ? 3.867 -2.413 5.173 1.00 93.56 97 LEU A N 1
ATOM 761 C CA . LEU A 1 97 ? 3.609 -1.678 6.414 1.00 93.56 97 LEU A CA 1
ATOM 762 C C . LEU A 1 97 ? 2.190 -1.902 6.945 1.00 93.56 97 LEU A C 1
ATOM 764 O O . LEU A 1 97 ? 2.010 -1.991 8.154 1.00 93.56 97 LEU A O 1
ATOM 768 N N . VAL A 1 98 ? 1.206 -2.083 6.062 1.00 93.88 98 VAL A N 1
ATOM 769 C CA . VAL A 1 98 ? -0.167 -2.437 6.454 1.00 93.88 98 VAL A CA 1
ATOM 770 C C . VAL A 1 98 ? -0.198 -3.823 7.083 1.00 93.88 98 VAL A C 1
ATOM 772 O O . VAL A 1 98 ? -0.745 -3.992 8.170 1.00 93.88 98 VAL A O 1
ATOM 775 N N . HIS A 1 99 ? 0.442 -4.806 6.445 1.00 89.00 99 HIS A N 1
ATOM 776 C CA . HIS A 1 99 ? 0.547 -6.154 6.997 1.00 89.00 99 HIS A CA 1
ATOM 777 C C . HIS A 1 99 ? 1.229 -6.143 8.375 1.00 89.00 99 HIS A C 1
ATOM 779 O O . HIS A 1 99 ? 0.787 -6.839 9.286 1.00 89.00 99 HIS A O 1
ATOM 785 N N . ARG A 1 100 ? 2.275 -5.324 8.563 1.00 89.38 100 ARG A N 1
ATOM 786 C CA . ARG A 1 100 ? 2.936 -5.145 9.867 1.00 89.38 100 ARG A CA 1
ATOM 787 C C . ARG A 1 100 ? 1.995 -4.539 10.913 1.00 89.38 100 ARG A C 1
ATOM 789 O O . ARG A 1 100 ? 1.907 -5.072 12.014 1.00 89.38 100 ARG A O 1
ATOM 796 N N . MET A 1 101 ? 1.323 -3.446 10.565 1.00 91.00 101 MET A N 1
ATOM 797 C CA . MET A 1 101 ? 0.515 -2.644 11.484 1.00 91.00 101 MET A CA 1
ATOM 798 C C . MET A 1 101 ? -0.785 -3.354 11.890 1.00 91.00 101 MET A C 1
ATOM 800 O O . MET A 1 101 ? -1.097 -3.449 13.072 1.00 91.00 101 MET A O 1
ATOM 804 N N . PHE A 1 102 ? -1.524 -3.902 10.923 1.00 91.06 102 PHE A N 1
ATOM 805 C CA . PHE A 1 102 ? -2.845 -4.503 11.150 1.00 91.06 102 PHE A CA 1
ATOM 806 C C . PHE A 1 102 ? -2.808 -6.018 11.340 1.00 91.06 102 PHE A C 1
ATOM 808 O O . PHE A 1 102 ? -3.838 -6.614 11.646 1.00 91.06 102 PHE A O 1
ATOM 815 N N . LYS A 1 103 ? -1.648 -6.661 11.130 1.00 88.31 103 LYS A N 1
ATOM 816 C CA . LYS A 1 103 ? -1.525 -8.130 11.084 1.00 88.31 103 LYS A CA 1
ATOM 817 C C . LYS A 1 103 ? -2.557 -8.756 10.136 1.00 88.31 103 LYS A C 1
ATOM 819 O O . LYS A 1 103 ? -3.098 -9.826 10.411 1.00 88.31 103 LYS A O 1
ATOM 824 N N . ALA A 1 104 ? -2.847 -8.048 9.042 1.00 84.56 104 ALA A N 1
ATOM 825 C CA . ALA A 1 104 ? -3.828 -8.465 8.055 1.00 84.56 104 ALA A CA 1
ATOM 826 C C . ALA A 1 104 ? -3.436 -9.843 7.491 1.00 84.56 104 ALA A C 1
ATOM 828 O O . ALA A 1 104 ? -2.279 -10.017 7.098 1.00 84.56 104 ALA A O 1
ATOM 829 N N . PRO A 1 105 ? -4.356 -10.824 7.438 1.00 86.12 105 PRO A N 1
ATOM 830 C CA . PRO A 1 105 ? -4.070 -12.112 6.821 1.00 86.12 105 PRO A CA 1
ATOM 831 C C . PRO A 1 105 ? -3.587 -11.928 5.382 1.00 86.12 105 PRO A C 1
ATOM 833 O O . PRO A 1 105 ? -4.139 -11.121 4.640 1.00 86.12 105 PRO A O 1
ATOM 836 N N . SER A 1 106 ? -2.610 -12.723 4.947 1.00 82.00 106 SER A N 1
ATOM 837 C CA . SER A 1 106 ? -2.118 -12.679 3.559 1.00 82.00 106 SER A CA 1
ATOM 838 C C . SER A 1 106 ? -3.193 -13.020 2.518 1.00 82.00 106 SER A C 1
ATOM 840 O O . SER A 1 106 ? -3.042 -12.693 1.341 1.00 82.00 106 SER A O 1
ATOM 842 N N . THR A 1 107 ? -4.270 -13.678 2.952 1.00 88.44 107 THR A N 1
ATOM 843 C CA . THR A 1 107 ? -5.445 -14.028 2.150 1.00 88.44 107 THR A CA 1
ATOM 844 C C . THR A 1 107 ? -6.521 -12.946 2.137 1.00 88.44 107 THR A C 1
ATOM 846 O O . THR A 1 107 ? -7.460 -13.075 1.357 1.00 88.44 107 THR A O 1
ATOM 849 N N . LEU A 1 108 ? -6.427 -11.925 2.998 1.00 90.56 108 LEU A N 1
ATOM 850 C CA . LEU A 1 108 ? -7.388 -10.826 3.026 1.00 90.56 108 LEU A CA 1
ATOM 851 C C . LEU A 1 108 ? -7.324 -10.088 1.692 1.00 90.56 108 LEU A C 1
ATOM 853 O O . LEU A 1 108 ? -6.236 -9.745 1.226 1.00 90.56 108 LEU A O 1
ATOM 857 N N . LYS A 1 109 ? -8.476 -9.823 1.090 1.00 91.75 109 LYS A N 1
ATOM 858 C CA . LYS A 1 109 ? -8.582 -8.945 -0.070 1.00 91.75 109 LYS A CA 1
ATOM 859 C C . LYS A 1 109 ? -9.145 -7.599 0.357 1.00 91.75 109 LYS A C 1
ATOM 861 O O . LYS A 1 109 ? -9.850 -7.512 1.356 1.00 91.75 109 LYS A O 1
ATOM 866 N N . ASP A 1 110 ? -8.867 -6.564 -0.427 1.00 92.62 110 ASP A N 1
ATOM 867 C CA . ASP A 1 110 ? -9.378 -5.224 -0.131 1.00 92.62 110 ASP A CA 1
ATOM 868 C C . ASP A 1 110 ? -10.919 -5.166 -0.144 1.00 92.62 110 ASP A C 1
ATOM 870 O O . ASP A 1 110 ? -11.499 -4.438 0.652 1.00 92.62 110 ASP A O 1
ATOM 874 N N . GLU A 1 111 ? -11.577 -5.980 -0.981 1.00 91.38 111 GLU A N 1
ATOM 875 C CA . GLU A 1 111 ? -13.047 -6.118 -1.033 1.00 91.38 111 GLU A CA 1
ATOM 876 C C . GLU A 1 111 ? -13.662 -6.684 0.259 1.00 91.38 111 GLU A C 1
ATOM 878 O O . GLU A 1 111 ? -14.836 -6.455 0.531 1.00 91.38 111 GLU A O 1
ATOM 883 N N . ASP A 1 112 ? -12.862 -7.386 1.065 1.00 93.31 112 ASP A N 1
ATOM 884 C CA . ASP A 1 112 ? -13.279 -7.984 2.336 1.00 93.31 112 ASP A CA 1
ATOM 885 C C . ASP A 1 112 ? -12.964 -7.069 3.541 1.00 93.31 112 ASP A C 1
ATOM 887 O O . ASP A 1 112 ? -13.168 -7.455 4.697 1.00 93.31 112 ASP A O 1
ATOM 891 N N . ILE A 1 113 ? -12.414 -5.869 3.312 1.00 93.81 113 ILE A N 1
ATOM 892 C CA . ILE A 1 113 ? -12.142 -4.905 4.384 1.00 93.81 113 ILE A CA 1
ATOM 893 C C . ILE A 1 113 ? -13.473 -4.329 4.865 1.00 93.81 113 ILE A C 1
ATOM 895 O O . ILE A 1 113 ? -14.167 -3.637 4.127 1.00 93.81 113 ILE A O 1
ATOM 899 N N . ASN A 1 114 ? -13.803 -4.575 6.134 1.00 92.88 114 ASN A N 1
ATOM 900 C CA . ASN A 1 114 ? -15.007 -4.016 6.740 1.00 92.88 114 ASN A CA 1
ATOM 901 C C . ASN A 1 114 ? -14.945 -2.482 6.779 1.00 92.88 114 ASN A C 1
ATOM 903 O O . ASN A 1 114 ? -13.973 -1.914 7.284 1.00 92.88 114 ASN A O 1
ATOM 907 N N . GLU A 1 115 ? -16.018 -1.834 6.327 1.00 95.06 115 GLU A N 1
ATOM 908 C CA . GLU A 1 115 ? -16.226 -0.381 6.397 1.00 95.06 115 GLU A CA 1
ATOM 909 C C . GLU A 1 115 ? -16.635 0.042 7.816 1.00 95.06 115 GLU A C 1
ATOM 911 O O . GLU A 1 115 ? -17.754 0.475 8.072 1.00 95.06 115 GLU A O 1
ATOM 916 N N . ILE A 1 116 ? -15.728 -0.172 8.765 1.00 94.56 116 ILE A N 1
ATOM 917 C CA . ILE A 1 116 ? -15.868 0.226 10.166 1.00 94.56 116 ILE A CA 1
ATOM 918 C C . ILE A 1 116 ? -14.910 1.388 10.389 1.00 94.56 116 ILE A C 1
ATOM 920 O O . ILE A 1 116 ? -13.755 1.312 9.970 1.00 94.56 116 ILE A O 1
ATOM 924 N N . GLU A 1 117 ? -15.357 2.435 11.067 1.00 94.62 117 GLU A N 1
ATOM 925 C CA . GLU A 1 117 ? -14.537 3.572 11.464 1.00 94.62 117 GLU A CA 1
ATOM 926 C C . GLU A 1 117 ? -14.142 3.490 12.944 1.00 94.62 117 GLU A C 1
ATOM 928 O O . GLU A 1 117 ? -14.688 2.724 13.745 1.00 94.62 117 GLU A O 1
ATOM 933 N N . THR A 1 118 ? -13.182 4.321 13.354 1.00 93.44 118 THR A N 1
ATOM 934 C CA . THR A 1 118 ? -12.763 4.396 14.758 1.00 93.44 118 THR A CA 1
ATOM 935 C C . THR A 1 118 ? -13.940 4.751 15.666 1.00 93.44 118 THR A C 1
ATOM 937 O O . THR A 1 118 ? -14.032 4.239 16.782 1.00 93.44 118 THR A O 1
ATOM 940 N N . VAL A 1 119 ? -14.865 5.597 15.197 1.00 92.00 119 VAL A N 1
ATOM 941 C CA . VAL A 1 119 ? -16.046 5.999 15.973 1.00 92.00 119 VAL A CA 1
ATOM 942 C C . VAL A 1 119 ? -16.940 4.808 16.318 1.00 92.00 119 VAL A C 1
ATOM 944 O O . VAL A 1 119 ? -17.410 4.725 17.453 1.00 92.00 119 VAL A O 1
ATOM 947 N N . ASP A 1 120 ? -17.095 3.847 15.410 1.00 92.88 120 ASP A N 1
ATOM 948 C CA . ASP A 1 120 ? -17.906 2.649 15.639 1.00 92.88 120 ASP A CA 1
ATOM 949 C C . ASP A 1 120 ? -17.284 1.770 16.734 1.00 92.88 120 ASP A C 1
ATOM 951 O O . ASP A 1 120 ? -17.970 1.299 17.645 1.00 92.88 120 ASP A O 1
ATOM 955 N N . ILE A 1 121 ? -15.954 1.618 16.716 1.00 90.38 121 ILE A N 1
ATOM 956 C CA . ILE A 1 121 ? -15.208 0.879 17.747 1.00 90.38 121 ILE A CA 1
ATOM 957 C C . ILE A 1 121 ? -15.364 1.551 19.118 1.00 90.38 121 ILE A C 1
ATOM 959 O O . ILE A 1 121 ? -15.583 0.879 20.133 1.00 90.38 121 ILE A O 1
ATOM 963 N N . LEU A 1 122 ? -15.261 2.880 19.165 1.00 89.50 122 LEU A N 1
ATOM 964 C CA . LEU A 1 122 ? -15.389 3.643 20.406 1.00 89.50 122 LEU A CA 1
ATOM 965 C C . LEU A 1 122 ? -16.809 3.574 20.977 1.00 89.50 122 LEU A C 1
ATOM 967 O O . LEU A 1 122 ? -16.973 3.453 22.191 1.00 89.50 122 LEU A O 1
ATOM 971 N N . GLN A 1 123 ? -17.837 3.590 20.128 1.00 89.69 123 GLN A N 1
ATOM 972 C CA . GLN A 1 123 ? -19.227 3.435 20.560 1.00 89.69 123 GLN A CA 1
ATOM 973 C C . GLN A 1 123 ? -19.472 2.077 21.225 1.00 89.69 123 GLN A C 1
ATOM 975 O O . GLN A 1 123 ? -20.019 2.028 22.328 1.00 89.69 123 GLN A O 1
ATOM 980 N N . VAL A 1 124 ? -19.014 0.983 20.611 1.00 87.56 124 VAL A N 1
ATOM 981 C CA . VAL A 1 124 ? -19.146 -0.365 21.191 1.00 87.56 124 VAL A CA 1
ATOM 982 C C . VAL A 1 124 ? -18.387 -0.467 22.515 1.00 87.56 124 VAL A C 1
ATOM 984 O O . VAL A 1 124 ? -18.906 -1.013 23.489 1.00 87.56 124 VAL A O 1
ATOM 987 N N . SER A 1 125 ? -17.189 0.117 22.578 1.00 83.06 125 SER A N 1
ATOM 988 C CA . SER A 1 125 ? -16.371 0.137 23.796 1.00 83.06 125 SER A CA 1
ATOM 989 C C . SER A 1 125 ? -17.073 0.874 24.942 1.00 83.06 125 SER A C 1
ATOM 991 O O . SER A 1 125 ? -17.108 0.376 26.065 1.00 83.06 125 SER A O 1
ATOM 993 N N . ASN A 1 126 ? -17.706 2.015 24.658 1.00 83.56 126 ASN A N 1
ATOM 994 C CA . ASN A 1 126 ? -18.479 2.770 25.647 1.00 83.56 126 ASN A CA 1
ATOM 995 C C . ASN A 1 126 ? -19.692 1.987 26.164 1.00 83.56 126 ASN A C 1
ATOM 997 O O . ASN A 1 126 ? -19.952 1.986 27.366 1.00 83.56 126 ASN A O 1
ATOM 1001 N N . ILE A 1 127 ? -20.420 1.296 25.282 1.00 86.06 127 ILE A N 1
ATOM 1002 C CA . ILE A 1 127 ? -21.554 0.445 25.676 1.00 86.06 127 ILE A CA 1
ATOM 1003 C C . ILE A 1 127 ? -21.079 -0.682 26.595 1.00 86.06 127 ILE A C 1
ATOM 1005 O O . ILE A 1 127 ? -21.698 -0.946 27.625 1.00 86.06 127 ILE A O 1
ATOM 1009 N N . PHE A 1 128 ? -19.962 -1.325 26.254 1.00 84.88 128 PHE A N 1
ATOM 1010 C CA . PHE A 1 128 ? -19.402 -2.395 27.069 1.00 84.88 128 PHE A CA 1
ATOM 1011 C C . PHE A 1 128 ? -18.989 -1.903 28.463 1.00 84.88 128 PHE A C 1
ATOM 1013 O O . PHE A 1 128 ? -19.330 -2.539 29.460 1.00 84.88 128 PHE A O 1
ATOM 1020 N N . ILE A 1 129 ? -18.330 -0.742 28.550 1.00 85.31 129 ILE A N 1
ATOM 1021 C CA . ILE A 1 129 ? -17.976 -0.115 29.831 1.00 85.31 129 ILE A CA 1
ATOM 1022 C C . ILE A 1 129 ? -19.238 0.170 30.657 1.00 85.31 129 ILE A C 1
ATOM 1024 O O . ILE A 1 129 ? -19.287 -0.204 31.826 1.00 85.31 129 ILE A O 1
ATOM 1028 N N . MET A 1 130 ? -20.290 0.735 30.054 1.00 86.12 130 MET A N 1
ATOM 1029 C CA . MET A 1 130 ? -21.562 0.983 30.747 1.00 86.12 130 MET A CA 1
ATOM 1030 C C . MET A 1 130 ? -22.211 -0.305 31.280 1.00 86.12 130 MET A C 1
ATOM 1032 O O . MET A 1 130 ? -22.702 -0.323 32.408 1.00 86.12 130 MET A O 1
ATOM 1036 N N . LEU A 1 131 ? -22.191 -1.398 30.510 1.00 87.06 131 LEU A N 1
ATOM 1037 C CA . LEU A 1 131 ? -22.722 -2.694 30.950 1.00 87.06 131 LEU A CA 1
ATOM 1038 C C . LEU A 1 131 ? -21.928 -3.289 32.115 1.00 87.06 131 LEU A C 1
ATOM 1040 O O . LEU A 1 131 ? -22.525 -3.843 33.042 1.00 87.06 131 LEU A O 1
ATOM 1044 N N . LEU A 1 132 ? -20.598 -3.168 32.094 1.00 84.94 132 LEU A N 1
ATOM 1045 C CA . LEU A 1 132 ? -19.761 -3.577 33.221 1.00 84.94 132 LEU A CA 1
ATOM 1046 C C . LEU A 1 132 ? -20.091 -2.748 34.460 1.00 84.94 132 LEU A C 1
ATOM 1048 O O . LEU A 1 132 ? -20.352 -3.317 35.514 1.00 84.94 132 LEU A O 1
ATOM 1052 N N . MET A 1 133 ? -20.159 -1.425 34.334 1.00 87.06 133 MET A N 1
ATOM 1053 C CA . MET A 1 133 ? -20.500 -0.553 35.457 1.00 87.06 133 MET A CA 1
ATOM 1054 C C . MET A 1 133 ? -21.851 -0.916 36.070 1.00 87.06 133 MET A C 1
ATOM 1056 O O . MET A 1 133 ? -21.952 -1.049 37.284 1.00 87.06 133 MET A O 1
ATOM 1060 N N . TYR A 1 134 ? -22.864 -1.176 35.243 1.00 87.88 134 TYR A N 1
ATOM 1061 C CA . TYR A 1 134 ? -24.165 -1.641 35.716 1.00 87.88 134 TYR A CA 1
ATOM 1062 C C . TYR A 1 134 ? -24.079 -2.999 36.432 1.00 87.88 134 TYR A C 1
ATOM 1064 O O . TYR A 1 134 ? -24.629 -3.168 37.517 1.00 87.88 134 TYR A O 1
ATOM 1072 N N . SER A 1 135 ? -23.350 -3.960 35.859 1.00 89.25 135 SER A N 1
ATOM 1073 C CA . SER A 1 135 ? -23.212 -5.314 36.419 1.00 89.25 135 SER A CA 1
ATOM 1074 C C . SER A 1 135 ? -22.456 -5.340 37.752 1.00 89.25 135 SER A C 1
ATOM 1076 O O . SER A 1 135 ? -22.714 -6.206 38.584 1.00 89.25 135 SER A O 1
ATOM 1078 N N . TYR A 1 136 ? -21.530 -4.398 37.955 1.00 87.75 136 TYR A N 1
ATOM 1079 C CA . TYR A 1 136 ? -20.727 -4.263 39.174 1.00 87.75 136 TYR A CA 1
ATOM 1080 C C . TYR A 1 136 ? -21.234 -3.173 40.130 1.00 87.75 136 TYR A C 1
ATOM 1082 O O . TYR A 1 136 ? -20.616 -2.961 41.171 1.00 87.75 136 TYR A O 1
ATOM 1090 N N . ASN A 1 137 ? -22.356 -2.520 39.807 1.00 86.75 137 ASN A N 1
ATOM 1091 C CA . ASN A 1 137 ? -22.937 -1.420 40.579 1.00 86.75 137 ASN A CA 1
ATOM 1092 C C . ASN A 1 137 ? -21.926 -0.278 40.820 1.00 86.75 137 ASN A C 1
ATOM 1094 O O . ASN A 1 137 ? -21.689 0.135 41.949 1.00 86.75 137 ASN A O 1
ATOM 1098 N N . LEU A 1 138 ? -21.262 0.171 39.751 1.00 81.94 138 LEU A N 1
ATOM 1099 C CA . LEU A 1 138 ? -20.231 1.210 39.781 1.00 81.94 138 LEU A CA 1
ATOM 1100 C C . LEU A 1 138 ? -20.758 2.553 39.247 1.00 81.94 138 LEU A C 1
ATOM 1102 O O . LEU A 1 138 ? -21.528 2.589 38.285 1.00 81.94 138 LEU A O 1
ATOM 1106 N N . ASP A 1 139 ? -20.295 3.662 39.826 1.00 82.19 139 ASP A N 1
ATOM 1107 C CA . ASP A 1 139 ? -20.511 5.023 39.331 1.00 82.19 139 ASP A CA 1
ATOM 1108 C C . ASP A 1 139 ? -19.592 5.346 38.137 1.00 82.19 139 ASP A C 1
ATOM 1110 O O . ASP A 1 139 ? -18.690 4.578 37.805 1.00 82.19 139 ASP A O 1
ATOM 1114 N N . LEU A 1 140 ? -19.780 6.518 37.514 1.00 74.88 140 LEU A N 1
ATOM 1115 C CA . LEU A 1 140 ? -18.971 7.023 36.384 1.00 74.88 140 LEU A CA 1
ATOM 1116 C C . LEU A 1 140 ? -17.461 7.124 36.664 1.00 74.88 140 LEU A C 1
ATOM 1118 O O . LEU A 1 140 ? -16.683 7.227 35.717 1.00 74.88 140 LEU A O 1
ATOM 1122 N N . ASN A 1 141 ? -17.046 7.069 37.930 1.00 80.00 141 ASN A N 1
ATOM 1123 C CA . ASN A 1 141 ? -15.650 7.102 38.357 1.00 80.00 141 ASN A CA 1
ATOM 1124 C C . ASN A 1 141 ? -15.108 5.706 38.724 1.00 80.00 141 ASN A C 1
ATOM 1126 O O . ASN A 1 141 ? -13.927 5.576 39.043 1.00 80.00 141 ASN A O 1
ATOM 1130 N N . GLY A 1 142 ? -15.939 4.660 38.663 1.00 71.44 142 GLY A N 1
ATOM 1131 C CA . GLY A 1 142 ? -15.576 3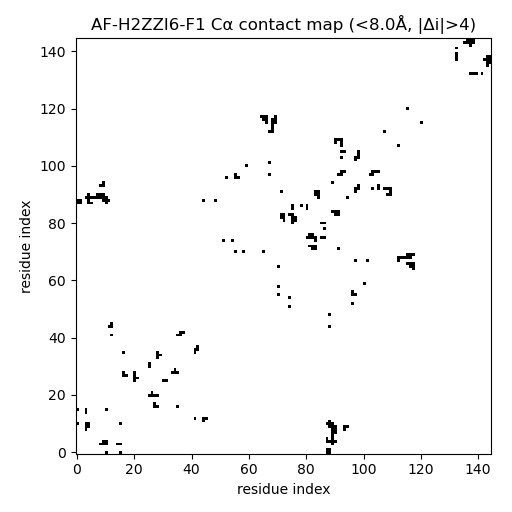.288 39.012 1.00 71.44 142 GLY A CA 1
ATOM 1132 C C . GLY A 1 142 ? -15.675 2.964 40.507 1.00 71.44 142 GLY A C 1
ATOM 1133 O O . GLY A 1 142 ? -15.037 2.013 40.959 1.00 71.44 142 GLY A O 1
ATOM 1134 N N . HIS A 1 143 ? -16.438 3.728 41.288 1.00 76.69 143 HIS A N 1
ATOM 1135 C CA . HIS A 1 143 ? -16.712 3.468 42.704 1.00 76.69 143 HIS A CA 1
ATOM 1136 C C . HIS A 1 143 ? -18.019 2.699 42.889 1.00 76.69 143 HIS A C 1
ATOM 1138 O O . HIS A 1 143 ? -18.986 2.963 42.187 1.00 76.69 143 HIS A O 1
ATOM 1144 N N . PHE A 1 144 ? -18.066 1.778 43.855 1.00 72.31 144 PHE A N 1
ATOM 1145 C CA . PHE A 1 144 ? -19.305 1.077 44.204 1.00 72.31 144 PHE A CA 1
ATOM 1146 C C . PHE A 1 144 ? -20.384 2.058 44.675 1.00 72.31 144 PHE A C 1
ATOM 1148 O O . PHE A 1 144 ? -20.105 2.933 45.501 1.00 72.31 144 PHE A O 1
ATOM 1155 N N . VAL A 1 145 ? -21.593 1.876 44.146 1.00 70.06 145 VAL A N 1
ATOM 1156 C CA . VAL A 1 145 ? -22.821 2.610 44.475 1.00 70.06 145 VAL A CA 1
ATOM 1157 C C . VAL A 1 145 ? -23.682 1.791 45.425 1.00 70.06 145 VAL A C 1
ATOM 1159 O O . VAL A 1 145 ? -23.838 0.568 45.195 1.00 70.06 145 VAL A O 1
#